Protein AF-A0A411ZKV4-F1 (afdb_monomer_lite)

Secondary structure (DSSP, 8-state):
--TTTT--GGG--HHHHHHHHHHHHHHHHHHHHHHHHHTTSSS---THHHHHHHHHHHHHHHHHHHHHHHHHHHHHGGGS------------------------

Foldseek 3Di:
DCPPPDDDPLADDLVVLVVVLVVLVVVLVVQVVVLVVLVVDPDRDPCPVVNVVSVVVNVVSVVVVVVSVVCVVVNVVVVPPPPPPPPPDDDDDDDDDDDDDDDD

pLDDT: mean 79.72, std 21.62, range [41.88, 98.19]

Radius of gyration: 29.07 Å; chains: 1; bounding box: 66×70×57 Å

Sequence (104 aa):
MKLLENINLDTVNISKIETIIKQQNECLLEMYKLLLFDETTDEPDNNKWAKAFLETQIKALEHIQKITEKHKQHFSKKEVKKEDKYINDDDNNDDDDMEQESLF

Structure (mmCIF, N/CA/C/O backbone):
data_AF-A0A411ZKV4-F1
#
_entry.id   AF-A0A411ZKV4-F1
#
loop_
_atom_site.group_PDB
_atom_site.id
_atom_site.type_symbol
_atom_site.label_atom_id
_atom_site.label_alt_id
_atom_site.label_comp_id
_atom_site.label_asym_id
_atom_site.label_entity_id
_atom_site.label_seq_id
_atom_site.pdbx_PDB_ins_code
_atom_site.Cartn_x
_atom_site.Cartn_y
_atom_site.Cartn_z
_atom_site.occupancy
_atom_site.B_iso_or_equiv
_atom_site.auth_seq_id
_atom_site.auth_comp_id
_atom_site.auth_asym_id
_atom_site.auth_atom_id
_atom_site.pdbx_PDB_model_num
ATOM 1 N N . MET A 1 1 ? -16.278 16.532 -6.421 1.00 45.16 1 MET A N 1
ATOM 2 C CA . MET A 1 1 ? -16.061 15.187 -5.841 1.00 45.16 1 MET A CA 1
ATOM 3 C C . MET A 1 1 ? -17.145 14.943 -4.805 1.00 45.16 1 MET A C 1
ATOM 5 O O . MET A 1 1 ? -17.182 15.678 -3.835 1.00 45.16 1 MET A O 1
ATOM 9 N N . LYS A 1 2 ? -18.024 13.956 -5.021 1.00 55.66 2 LYS A N 1
ATOM 10 C CA . LYS A 1 2 ? -19.136 13.591 -4.114 1.00 55.66 2 LYS A CA 1
ATOM 11 C C . LYS A 1 2 ? -18.743 12.574 -3.024 1.00 55.66 2 LYS A C 1
ATOM 13 O O . LYS A 1 2 ? -19.601 12.007 -2.368 1.00 55.66 2 LYS A O 1
ATOM 18 N N . LEU A 1 3 ? -17.448 12.294 -2.858 1.00 56.91 3 LEU A N 1
ATOM 19 C CA . LEU A 1 3 ? -16.952 11.170 -2.048 1.00 56.91 3 LEU A CA 1
ATOM 20 C C . LEU A 1 3 ? -17.053 11.379 -0.526 1.00 56.91 3 LEU A C 1
ATOM 22 O O . LEU A 1 3 ? -16.852 10.423 0.213 1.00 56.91 3 LEU A O 1
ATOM 26 N N . LEU A 1 4 ? -17.349 12.597 -0.059 1.00 62.31 4 LEU A N 1
ATOM 27 C CA . LEU A 1 4 ? -17.328 12.955 1.367 1.00 62.31 4 LEU A CA 1
ATOM 28 C C . LEU A 1 4 ? -18.699 13.358 1.933 1.00 62.31 4 LEU A C 1
ATOM 30 O O . LEU A 1 4 ? -18.804 13.657 3.120 1.00 62.31 4 LEU A O 1
ATOM 34 N N . GLU A 1 5 ? -19.750 13.380 1.113 1.00 61.84 5 GLU A N 1
ATOM 35 C CA . GLU A 1 5 ? -21.095 13.696 1.596 1.00 61.84 5 GLU A CA 1
ATOM 36 C C . GLU A 1 5 ? -21.690 12.436 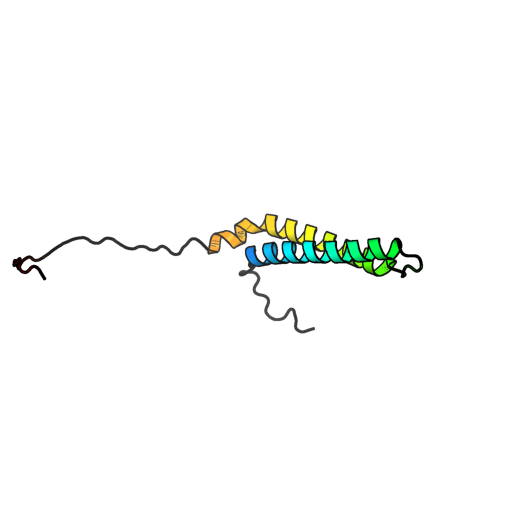2.250 1.00 61.84 5 GLU A C 1
ATOM 38 O O . GLU A 1 5 ? -21.859 11.412 1.592 1.00 61.84 5 GLU A O 1
ATOM 43 N N . ASN A 1 6 ? -22.001 12.527 3.551 1.00 69.56 6 ASN A N 1
ATOM 44 C CA . ASN A 1 6 ? -22.597 11.485 4.410 1.00 69.56 6 ASN A CA 1
ATOM 45 C C . ASN A 1 6 ? -21.640 10.427 5.003 1.00 69.56 6 ASN A C 1
ATOM 47 O O . ASN A 1 6 ? -21.978 9.244 5.075 1.00 69.56 6 ASN A O 1
ATOM 51 N N . ILE A 1 7 ? -20.464 10.834 5.490 1.00 78.56 7 ILE A N 1
ATOM 52 C CA . ILE A 1 7 ? -19.594 9.938 6.273 1.00 78.56 7 ILE A CA 1
ATOM 53 C C . ILE A 1 7 ? -20.124 9.812 7.708 1.00 78.56 7 ILE A C 1
ATOM 55 O O . ILE A 1 7 ? -20.121 10.779 8.467 1.00 78.56 7 ILE A O 1
ATOM 59 N N . ASN A 1 8 ? -20.522 8.600 8.098 1.00 80.44 8 ASN A N 1
ATOM 60 C CA . ASN A 1 8 ? -20.798 8.262 9.492 1.00 80.44 8 ASN A CA 1
ATOM 61 C C . ASN A 1 8 ? -19.496 7.849 10.201 1.00 80.44 8 ASN A C 1
ATOM 63 O O . ASN A 1 8 ? -18.913 6.808 9.893 1.00 80.44 8 ASN A O 1
ATOM 67 N N . LEU A 1 9 ? -19.046 8.671 11.151 1.00 83.31 9 LEU A N 1
ATOM 68 C CA . LEU A 1 9 ? -17.808 8.446 11.905 1.00 83.31 9 LEU A CA 1
ATOM 69 C C . LEU A 1 9 ? -17.961 7.400 13.021 1.00 83.31 9 LEU A C 1
ATOM 71 O O . LEU A 1 9 ? -16.961 6.867 13.497 1.00 83.31 9 LEU A O 1
ATOM 75 N N . ASP A 1 10 ? -19.190 7.051 13.404 1.00 81.56 10 ASP A N 1
ATOM 76 C CA . ASP A 1 10 ? -19.459 6.112 14.496 1.00 81.56 10 ASP A CA 1
ATOM 77 C C . ASP A 1 10 ? -19.318 4.638 14.079 1.00 81.56 10 ASP A C 1
ATOM 79 O O . ASP A 1 10 ? -19.379 3.747 14.935 1.00 81.56 10 ASP A O 1
ATOM 83 N N . THR A 1 11 ? -19.156 4.362 12.780 1.00 82.62 11 THR A N 1
ATOM 84 C CA . THR A 1 11 ? -19.231 3.013 12.189 1.00 82.62 11 THR A CA 1
ATOM 85 C C . THR A 1 11 ? -17.964 2.602 11.432 1.00 82.62 11 THR A C 1
ATOM 87 O O . THR A 1 11 ? -18.038 1.915 10.413 1.00 82.62 11 THR A O 1
ATOM 90 N N . VAL A 1 12 ? -16.782 3.009 11.903 1.00 89.38 12 VAL A N 1
ATOM 91 C CA . VAL A 1 12 ? -15.511 2.582 11.293 1.00 89.38 12 VAL A CA 1
ATOM 92 C C . VAL A 1 12 ? -15.312 1.073 11.476 1.00 89.38 12 VAL A C 1
ATOM 94 O O . VAL A 1 12 ? -15.235 0.573 12.596 1.00 89.38 12 VAL A O 1
ATOM 97 N N . ASN A 1 13 ? -15.196 0.339 10.365 1.00 90.56 13 ASN A N 1
ATOM 98 C CA . ASN A 1 13 ? -14.938 -1.101 10.377 1.00 90.56 13 ASN A CA 1
ATOM 99 C C . ASN A 1 13 ? -13.426 -1.380 10.391 1.00 90.56 13 ASN A C 1
ATOM 101 O O . ASN A 1 13 ? -12.769 -1.366 9.349 1.00 90.56 13 ASN A O 1
ATOM 105 N N . ILE A 1 14 ? -12.893 -1.655 11.582 1.00 93.44 14 ILE A N 1
ATOM 106 C CA . ILE A 1 14 ? -11.463 -1.912 11.807 1.00 93.44 14 ILE A CA 1
ATOM 107 C C . ILE A 1 14 ? -10.977 -3.170 11.077 1.00 93.44 14 ILE A C 1
ATOM 109 O O . ILE A 1 14 ? -9.948 -3.118 10.409 1.00 93.44 14 ILE A O 1
ATOM 113 N N . SER A 1 15 ? -11.729 -4.273 11.135 1.00 91.88 15 SER A N 1
ATOM 114 C CA . SER A 1 15 ? -11.340 -5.539 10.492 1.00 91.88 15 SER A CA 1
ATOM 115 C C . SER A 1 15 ? -11.204 -5.397 8.972 1.00 91.88 15 SER A C 1
ATOM 117 O O . SER A 1 15 ? -10.259 -5.908 8.361 1.00 91.88 15 SER A O 1
ATOM 119 N N . LYS A 1 16 ? -12.109 -4.629 8.352 1.00 94.12 16 LYS A N 1
ATOM 120 C CA . LYS A 1 16 ? -12.037 -4.312 6.925 1.00 94.12 16 LYS A CA 1
ATOM 121 C C . LYS A 1 16 ? -10.784 -3.500 6.595 1.00 94.12 16 LYS A C 1
ATOM 123 O O . LYS A 1 16 ? -10.140 -3.788 5.591 1.00 94.12 16 LYS A O 1
ATOM 128 N N . ILE A 1 17 ? -10.432 -2.514 7.423 1.00 94.94 17 ILE A N 1
ATOM 129 C CA . ILE A 1 17 ? -9.215 -1.712 7.229 1.00 94.94 17 ILE A CA 1
ATOM 130 C C . ILE A 1 17 ? -7.968 -2.597 7.326 1.00 94.94 17 ILE A C 1
ATOM 132 O O . ILE A 1 17 ? -7.140 -2.559 6.421 1.00 94.94 17 ILE A O 1
ATOM 136 N N . GLU A 1 18 ? -7.858 -3.437 8.358 1.00 94.75 18 GLU A N 1
ATOM 137 C CA . GLU A 1 18 ? -6.722 -4.358 8.534 1.00 94.75 18 GLU A CA 1
ATOM 138 C C . GLU A 1 18 ? -6.564 -5.304 7.330 1.00 94.75 18 GLU A C 1
ATOM 140 O O . GLU A 1 18 ? -5.460 -5.479 6.809 1.00 94.75 18 GLU A O 1
ATOM 145 N N . THR A 1 19 ? -7.676 -5.855 6.835 1.00 96.56 19 THR A N 1
ATOM 146 C CA . THR A 1 19 ? -7.683 -6.738 5.658 1.00 96.56 19 THR A CA 1
ATOM 147 C C . THR A 1 19 ? -7.205 -6.010 4.400 1.00 96.56 19 THR A C 1
ATOM 149 O O . THR A 1 19 ? -6.361 -6.530 3.670 1.00 96.56 19 THR A O 1
ATOM 152 N N . ILE A 1 20 ? -7.709 -4.796 4.155 1.00 96.19 20 ILE A N 1
ATOM 153 C CA . ILE A 1 20 ? -7.343 -4.003 2.975 1.00 96.19 20 ILE A CA 1
ATOM 154 C C . ILE A 1 20 ? -5.878 -3.572 3.037 1.00 96.19 20 ILE A C 1
ATOM 156 O O . ILE A 1 20 ? -5.186 -3.686 2.030 1.00 96.19 20 ILE A O 1
ATOM 160 N N . ILE A 1 21 ? -5.382 -3.129 4.198 1.00 96.38 21 ILE A N 1
ATOM 161 C CA . ILE A 1 21 ? -3.971 -2.747 4.363 1.00 96.38 21 ILE A CA 1
ATOM 162 C C . ILE A 1 21 ? -3.059 -3.922 4.016 1.00 96.38 21 ILE A C 1
ATOM 164 O O . ILE A 1 21 ? -2.096 -3.743 3.273 1.00 96.38 21 ILE A O 1
ATOM 168 N N . LYS A 1 22 ? -3.377 -5.132 4.494 1.00 95.88 22 LYS A N 1
ATOM 169 C CA . LYS A 1 22 ? -2.600 -6.333 4.165 1.00 95.88 22 LYS A CA 1
ATOM 170 C 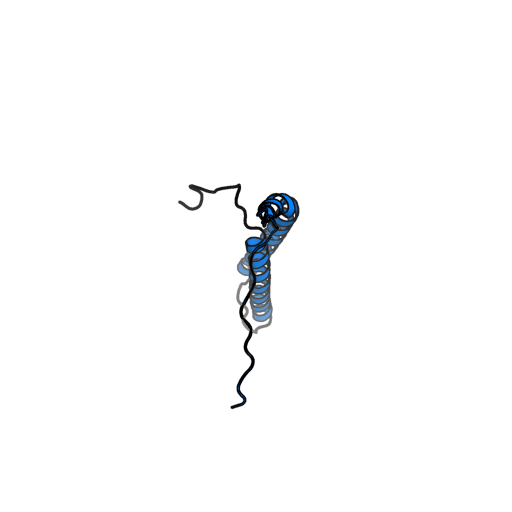C . LYS A 1 22 ? -2.567 -6.588 2.654 1.00 95.88 22 LYS A C 1
ATOM 172 O O . LYS A 1 22 ? -1.487 -6.696 2.081 1.00 95.88 22 LYS A O 1
ATOM 177 N N . GLN A 1 23 ? -3.736 -6.626 2.013 1.00 97.44 23 GLN A N 1
ATOM 178 C CA . GLN A 1 23 ? -3.850 -6.865 0.569 1.00 97.44 23 GLN A CA 1
ATOM 179 C C . GLN A 1 23 ? -3.130 -5.791 -0.258 1.00 97.44 23 GLN A C 1
ATOM 181 O O . GLN A 1 23 ? -2.458 -6.102 -1.241 1.00 97.44 23 GLN A O 1
ATOM 186 N N . GLN A 1 24 ? -3.246 -4.522 0.138 1.00 97.06 24 GLN A N 1
ATOM 187 C CA . GLN A 1 24 ? -2.575 -3.422 -0.547 1.00 97.06 24 GLN A CA 1
ATOM 188 C C . GLN A 1 24 ? -1.059 -3.491 -0.379 1.00 97.06 24 GLN A C 1
ATOM 190 O O . GLN A 1 24 ? -0.354 -3.328 -1.367 1.00 97.06 24 GLN A O 1
ATOM 195 N N . ASN A 1 25 ? -0.548 -3.791 0.816 1.00 95.31 25 ASN A N 1
ATOM 196 C CA . ASN A 1 25 ? 0.892 -3.947 1.031 1.00 95.31 25 ASN A CA 1
ATOM 197 C C . ASN A 1 25 ? 1.481 -5.093 0.194 1.00 95.31 25 ASN A C 1
ATOM 199 O O . ASN A 1 25 ? 2.532 -4.914 -0.417 1.00 95.31 25 ASN A O 1
ATOM 203 N N . GLU A 1 26 ? 0.798 -6.239 0.118 1.00 96.31 26 GLU A N 1
ATOM 204 C CA . GLU A 1 26 ? 1.211 -7.362 -0.739 1.00 96.31 26 GLU A CA 1
ATOM 205 C C . GLU A 1 26 ? 1.259 -6.942 -2.218 1.00 96.31 26 GLU A C 1
ATOM 207 O O . GLU A 1 26 ? 2.253 -7.175 -2.904 1.00 96.31 26 GLU A O 1
ATOM 212 N N . CYS A 1 27 ? 0.227 -6.242 -2.695 1.00 97.69 27 CYS A N 1
ATOM 213 C CA . CYS A 1 27 ? 0.157 -5.753 -4.070 1.00 97.69 27 CYS A CA 1
ATOM 214 C C . CYS A 1 27 ? 1.251 -4.718 -4.394 1.00 97.69 27 CYS A C 1
ATOM 216 O O . CYS A 1 27 ? 1.934 -4.838 -5.411 1.00 97.69 27 CYS A O 1
ATOM 218 N N . LEU A 1 28 ? 1.454 -3.729 -3.518 1.00 97.88 28 LEU A N 1
ATOM 219 C CA . LEU A 1 28 ? 2.477 -2.691 -3.682 1.00 97.88 28 LEU A CA 1
ATOM 220 C C . LEU A 1 28 ? 3.888 -3.289 -3.704 1.00 97.88 28 LEU A C 1
ATOM 222 O O . LEU A 1 28 ? 4.736 -2.816 -4.460 1.00 97.88 28 LEU A O 1
ATOM 226 N N . LEU A 1 29 ? 4.138 -4.339 -2.914 1.00 95.81 29 LEU A N 1
ATOM 227 C CA . LEU A 1 29 ? 5.418 -5.041 -2.908 1.00 95.81 29 LEU A CA 1
ATOM 228 C C . LEU A 1 29 ? 5.688 -5.745 -4.243 1.00 95.81 29 LEU A C 1
ATOM 230 O O . LEU A 1 29 ? 6.787 -5.613 -4.778 1.00 95.81 29 LEU A O 1
ATOM 234 N N . GLU A 1 30 ? 4.706 -6.458 -4.800 1.00 98.19 30 GLU A N 1
ATOM 235 C CA . GLU A 1 30 ? 4.853 -7.100 -6.115 1.00 98.19 30 GLU A CA 1
ATOM 236 C C . GLU A 1 30 ? 5.057 -6.070 -7.236 1.00 98.19 30 GLU A C 1
ATOM 238 O O . GLU A 1 30 ? 5.924 -6.249 -8.092 1.00 98.19 30 GLU A O 1
ATOM 243 N N . MET A 1 31 ? 4.349 -4.936 -7.185 1.00 98.12 31 MET A N 1
ATOM 244 C CA . MET A 1 31 ? 4.586 -3.821 -8.108 1.00 98.12 31 MET A CA 1
ATOM 245 C C . MET A 1 31 ? 6.013 -3.276 -7.982 1.00 98.12 31 MET A C 1
ATOM 247 O O . MET A 1 31 ? 6.677 -3.059 -8.990 1.00 98.12 31 MET A O 1
ATOM 251 N N . TYR A 1 32 ? 6.520 -3.088 -6.760 1.00 96.88 32 TYR A N 1
ATOM 252 C CA . TYR A 1 32 ? 7.878 -2.582 -6.552 1.00 96.88 32 TYR A CA 1
ATOM 253 C C . TYR A 1 32 ? 8.940 -3.569 -7.052 1.00 96.88 32 TYR A C 1
ATOM 255 O O . TYR A 1 32 ? 9.915 -3.154 -7.677 1.00 96.88 32 TYR A O 1
ATOM 263 N N . LYS A 1 33 ? 8.738 -4.878 -6.839 1.00 97.31 33 LYS A N 1
ATOM 264 C CA . LYS A 1 33 ? 9.609 -5.932 -7.384 1.00 97.31 33 LYS A CA 1
ATOM 265 C C . LYS A 1 33 ? 9.667 -5.895 -8.907 1.00 97.31 33 LYS A C 1
ATOM 267 O O . LYS A 1 33 ? 10.754 -6.032 -9.453 1.00 97.31 33 LYS A O 1
ATOM 272 N N . LEU A 1 34 ? 8.536 -5.676 -9.581 1.00 98.06 34 LEU A N 1
ATOM 273 C CA . LEU A 1 34 ? 8.505 -5.541 -11.038 1.00 98.06 34 LEU A CA 1
ATOM 274 C C . LEU A 1 34 ? 9.359 -4.356 -11.512 1.00 98.06 34 LEU A C 1
ATOM 276 O O . LEU A 1 34 ? 10.152 -4.515 -12.431 1.00 98.06 34 LEU A O 1
ATOM 280 N N . LEU A 1 35 ? 9.259 -3.200 -10.845 1.00 97.69 35 LEU A N 1
ATOM 281 C CA . LEU A 1 35 ? 10.079 -2.026 -11.182 1.00 97.69 35 LEU A CA 1
ATOM 282 C C . LEU A 1 35 ? 11.572 -2.248 -10.907 1.00 97.69 35 LEU A C 1
ATOM 284 O O . LEU A 1 35 ? 12.412 -1.715 -11.622 1.00 97.69 35 LEU A O 1
ATOM 288 N N . LEU A 1 36 ? 11.914 -3.002 -9.858 1.00 96.25 36 LEU A N 1
ATOM 289 C CA . LEU A 1 36 ? 13.300 -3.395 -9.592 1.00 96.25 36 LEU A CA 1
ATOM 290 C C . LEU A 1 36 ? 13.820 -4.379 -10.639 1.00 96.25 36 LEU A C 1
ATOM 292 O O . LEU A 1 36 ? 14.981 -4.299 -11.015 1.00 96.25 36 LEU A O 1
ATOM 296 N N . PHE A 1 37 ? 12.980 -5.308 -11.092 1.00 97.56 37 PHE A N 1
ATOM 297 C CA . PHE A 1 37 ? 13.337 -6.246 -12.148 1.00 97.56 37 PHE A CA 1
ATOM 298 C C . PHE A 1 37 ? 13.593 -5.522 -13.473 1.00 97.56 37 PHE A C 1
ATOM 300 O O . PHE A 1 37 ? 14.600 -5.798 -14.117 1.00 97.56 37 PHE A O 1
ATOM 307 N N . ASP A 1 38 ? 12.738 -4.570 -13.844 1.00 98.12 38 ASP A N 1
ATOM 308 C CA . ASP A 1 38 ? 12.896 -3.772 -15.063 1.00 98.12 38 ASP A CA 1
ATOM 309 C C . ASP A 1 38 ? 14.263 -3.064 -15.122 1.00 98.12 38 ASP A C 1
ATOM 311 O O . ASP A 1 38 ? 14.945 -3.113 -16.142 1.00 98.12 38 ASP A O 1
ATOM 315 N N . GLU A 1 39 ? 14.748 -2.547 -13.986 1.00 95.38 39 GLU A N 1
ATOM 316 C CA . GLU A 1 39 ? 16.083 -1.934 -13.859 1.00 95.38 39 GLU A CA 1
ATOM 317 C C . GLU A 1 39 ? 17.259 -2.893 -14.093 1.00 95.38 39 GLU A C 1
ATOM 319 O O . GLU A 1 39 ? 18.390 -2.440 -14.267 1.00 95.38 39 GLU A O 1
ATOM 324 N N . THR A 1 40 ? 17.019 -4.205 -14.075 1.00 96.44 40 THR A N 1
ATOM 325 C CA . THR A 1 40 ? 18.044 -5.221 -14.365 1.00 96.44 40 THR A CA 1
ATOM 326 C C . THR A 1 40 ? 18.094 -5.632 -15.835 1.00 96.44 40 THR A C 1
ATOM 328 O O . THR A 1 40 ? 18.959 -6.423 -16.205 1.00 96.44 40 THR A O 1
ATOM 331 N N . THR A 1 41 ? 17.173 -5.133 -16.661 1.00 97.00 41 THR A N 1
ATOM 332 C CA . THR A 1 41 ? 17.101 -5.457 -18.090 1.00 97.00 41 THR A CA 1
ATOM 333 C C . THR A 1 41 ? 18.071 -4.608 -18.916 1.00 97.00 41 THR A C 1
ATOM 335 O O . THR A 1 41 ? 18.612 -3.611 -18.437 1.00 97.00 41 THR A O 1
ATOM 338 N N . ASP A 1 42 ? 18.296 -5.004 -20.171 1.00 96.25 42 ASP A N 1
ATOM 339 C CA . ASP A 1 42 ? 19.183 -4.279 -21.091 1.00 96.25 42 ASP A CA 1
ATOM 340 C C . ASP A 1 42 ? 18.610 -2.912 -21.526 1.00 96.25 42 ASP A C 1
ATOM 342 O O . ASP A 1 42 ? 19.360 -2.032 -21.951 1.00 96.25 42 ASP A O 1
ATOM 346 N N . GLU A 1 43 ? 17.293 -2.716 -21.396 1.00 96.12 43 GLU A N 1
ATOM 347 C CA . GLU A 1 43 ? 16.568 -1.509 -21.813 1.00 96.12 43 GLU A CA 1
ATOM 348 C C . GLU A 1 43 ? 15.541 -1.087 -20.741 1.00 96.12 43 GLU A C 1
ATOM 350 O O . GLU A 1 43 ? 14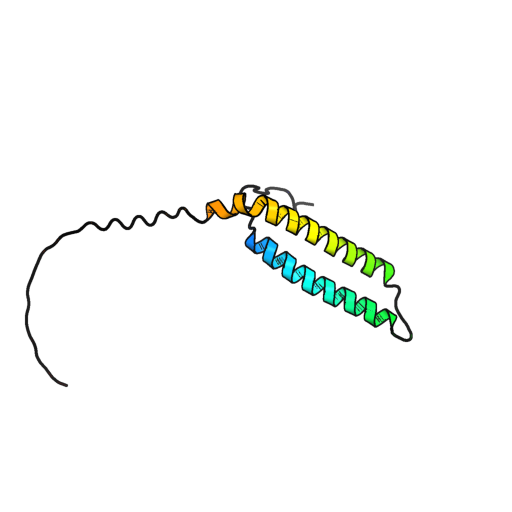.336 -1.209 -20.960 1.00 96.12 43 GLU A O 1
ATOM 355 N N . PRO A 1 44 ? 15.991 -0.605 -19.567 1.00 95.69 44 PRO A N 1
ATOM 356 C CA . PRO A 1 44 ? 15.093 -0.260 -18.471 1.00 95.69 44 PRO A CA 1
ATOM 357 C C . PRO A 1 44 ? 14.283 1.009 -18.765 1.00 95.69 44 PRO A C 1
ATOM 359 O O . PRO A 1 44 ? 14.804 1.995 -19.304 1.00 95.69 44 PRO A O 1
ATOM 362 N N . ASP A 1 45 ? 13.034 1.031 -18.310 1.00 96.94 45 ASP A N 1
ATOM 363 C CA . ASP A 1 45 ? 12.183 2.214 -18.342 1.00 96.94 45 ASP A CA 1
ATOM 364 C C . ASP A 1 45 ? 12.529 3.203 -17.211 1.00 96.94 45 ASP A C 1
ATOM 366 O O . ASP A 1 45 ? 13.153 2.894 -16.188 1.00 96.94 45 ASP A O 1
ATOM 370 N N . ASN A 1 46 ? 12.086 4.458 -17.355 1.00 95.69 46 ASN A N 1
ATOM 371 C CA . ASN A 1 46 ? 12.239 5.457 -16.295 1.00 95.69 46 ASN A CA 1
ATOM 372 C C . ASN A 1 46 ? 11.206 5.256 -15.170 1.00 95.69 46 ASN A C 1
ATOM 374 O O . ASN A 1 46 ? 10.174 5.930 -15.105 1.00 95.69 46 ASN A O 1
ATOM 378 N N . ASN A 1 47 ? 11.545 4.394 -14.216 1.00 95.69 47 ASN A N 1
ATOM 379 C CA . ASN A 1 47 ? 10.660 4.000 -13.116 1.00 95.69 47 ASN A CA 1
ATOM 380 C C . ASN A 1 47 ? 10.628 4.964 -11.918 1.00 95.69 47 ASN A C 1
ATOM 382 O O . ASN A 1 47 ? 9.948 4.694 -10.922 1.00 95.69 47 ASN A O 1
ATOM 386 N N . LYS A 1 48 ? 11.319 6.113 -11.987 1.00 96.00 48 LYS A N 1
ATOM 387 C CA . LYS A 1 48 ? 11.481 7.046 -10.854 1.00 96.00 48 LYS A CA 1
ATOM 388 C C . LYS A 1 48 ? 10.150 7.449 -10.213 1.00 96.00 48 LYS A C 1
ATOM 390 O O . LYS A 1 48 ? 10.020 7.446 -8.989 1.00 96.00 48 LYS A O 1
ATOM 395 N N . TRP A 1 49 ? 9.167 7.817 -11.032 1.00 96.56 49 TRP A N 1
ATOM 396 C CA . TRP A 1 49 ? 7.872 8.296 -10.543 1.00 96.56 49 TRP A CA 1
ATOM 397 C C . TRP A 1 49 ? 7.021 7.174 -9.958 1.00 96.56 49 TRP A C 1
ATOM 399 O O . TRP A 1 49 ? 6.400 7.366 -8.914 1.00 96.56 49 TRP A O 1
ATOM 409 N N . ALA A 1 50 ? 7.035 6.001 -10.592 1.00 97.06 50 ALA A N 1
ATOM 410 C CA . ALA A 1 50 ? 6.311 4.837 -10.108 1.00 97.06 50 ALA A CA 1
ATOM 411 C C . ALA A 1 50 ? 6.863 4.377 -8.749 1.00 97.06 50 ALA A C 1
ATOM 413 O O . ALA A 1 50 ? 6.093 4.210 -7.806 1.00 97.06 50 ALA A O 1
ATOM 414 N N . LYS A 1 51 ? 8.191 4.301 -8.591 1.00 96.56 51 LYS A N 1
ATOM 415 C CA . LYS A 1 51 ? 8.823 3.977 -7.301 1.00 96.56 51 LYS A CA 1
ATOM 416 C C . LYS A 1 51 ? 8.466 4.975 -6.203 1.00 96.56 51 LYS A C 1
ATOM 418 O O . LYS A 1 51 ? 8.012 4.567 -5.137 1.00 96.56 51 LYS A O 1
ATOM 423 N N . ALA A 1 52 ? 8.595 6.274 -6.477 1.00 96.88 52 ALA A N 1
ATOM 424 C CA . ALA A 1 52 ? 8.259 7.314 -5.505 1.00 96.88 52 ALA A CA 1
ATOM 425 C C . ALA A 1 52 ? 6.775 7.270 -5.091 1.00 96.88 52 ALA A C 1
ATOM 427 O O . ALA A 1 52 ? 6.439 7.480 -3.921 1.00 96.88 52 ALA A O 1
ATOM 428 N N . PHE A 1 53 ? 5.880 6.970 -6.039 1.00 97.62 53 PHE A N 1
ATOM 429 C CA . PHE A 1 53 ? 4.464 6.765 -5.754 1.00 97.62 53 PHE A CA 1
ATOM 430 C C . PHE A 1 53 ? 4.246 5.563 -4.829 1.00 97.62 53 PHE A C 1
ATOM 432 O O . PHE A 1 53 ? 3.610 5.724 -3.787 1.00 97.62 53 PHE A O 1
ATOM 439 N N . LEU A 1 54 ? 4.808 4.395 -5.156 1.00 97.56 54 LEU A N 1
ATOM 440 C CA . LEU A 1 54 ? 4.668 3.181 -4.344 1.00 97.56 54 LEU A CA 1
ATOM 441 C C . LEU A 1 54 ? 5.216 3.380 -2.922 1.00 97.56 54 LEU A C 1
ATOM 443 O O . LEU A 1 54 ? 4.537 3.047 -1.955 1.00 97.56 54 LEU A O 1
ATOM 447 N N . GLU A 1 55 ? 6.382 4.011 -2.772 1.00 95.38 55 GLU A N 1
ATOM 448 C CA . GLU A 1 55 ? 6.956 4.341 -1.459 1.00 95.38 55 GLU A CA 1
ATOM 449 C C . GLU A 1 55 ? 6.054 5.272 -0.640 1.00 95.38 55 GLU A C 1
ATOM 451 O O . GLU A 1 55 ? 5.932 5.131 0.579 1.00 95.38 55 GLU A O 1
ATOM 456 N N . THR A 1 56 ? 5.394 6.224 -1.302 1.00 97.62 56 THR A N 1
ATOM 457 C CA . THR A 1 56 ? 4.434 7.122 -0.651 1.00 97.62 56 THR A CA 1
ATOM 458 C C . THR A 1 56 ? 3.183 6.367 -0.199 1.00 97.62 56 THR A C 1
ATOM 460 O O . THR A 1 56 ? 2.715 6.592 0.917 1.00 97.62 56 THR A O 1
ATOM 463 N N . GLN A 1 57 ? 2.662 5.452 -1.024 1.00 97.69 57 GLN A N 1
ATOM 464 C CA . GLN A 1 57 ? 1.516 4.613 -0.656 1.00 97.69 57 GLN A CA 1
ATOM 465 C C . GLN A 1 57 ? 1.836 3.728 0.554 1.00 97.69 57 GLN A C 1
ATOM 467 O O . GLN A 1 57 ? 1.052 3.696 1.499 1.00 97.69 57 GLN A O 1
ATOM 472 N N . ILE A 1 58 ? 3.009 3.087 0.579 1.00 95.19 58 ILE A N 1
ATOM 473 C CA . ILE A 1 58 ? 3.452 2.255 1.710 1.00 95.19 58 ILE A CA 1
ATOM 474 C C . ILE A 1 58 ? 3.474 3.077 3.007 1.00 95.19 58 ILE A C 1
ATOM 476 O O . ILE A 1 58 ? 2.853 2.691 3.996 1.00 95.19 58 ILE A O 1
ATOM 480 N N . LYS A 1 59 ? 4.093 4.266 2.993 1.00 96.12 59 LYS A N 1
ATOM 481 C CA . LYS A 1 59 ? 4.133 5.163 4.166 1.00 96.12 59 LYS A CA 1
ATOM 482 C C . LYS A 1 59 ? 2.740 5.601 4.623 1.00 96.12 59 LYS A C 1
ATOM 484 O O . LYS A 1 59 ? 2.489 5.717 5.824 1.00 96.12 59 LYS A O 1
ATOM 489 N N . ALA A 1 60 ? 1.832 5.859 3.683 1.00 97.44 60 ALA A N 1
ATOM 490 C CA . ALA A 1 60 ? 0.454 6.207 4.008 1.00 97.44 60 ALA A CA 1
ATOM 491 C C . ALA A 1 60 ? -0.268 5.035 4.691 1.00 97.44 60 ALA A C 1
ATOM 493 O O . ALA A 1 60 ? -0.930 5.241 5.708 1.00 97.44 60 ALA A O 1
ATOM 494 N N . LEU A 1 61 ? -0.091 3.807 4.195 1.00 97.50 61 LEU A N 1
ATOM 495 C CA . LEU A 1 61 ? -0.686 2.608 4.787 1.00 97.50 61 LEU A CA 1
ATOM 496 C C . LEU A 1 61 ? -0.123 2.301 6.174 1.00 97.50 61 LEU A C 1
ATOM 498 O O . LEU A 1 61 ? -0.901 2.017 7.082 1.00 97.50 61 LEU A O 1
ATOM 502 N N . GLU A 1 62 ? 1.186 2.456 6.387 1.00 96.06 62 GLU A N 1
ATOM 503 C CA . GLU A 1 62 ? 1.795 2.359 7.721 1.00 96.06 62 GLU A CA 1
ATOM 504 C C . GLU A 1 62 ? 1.182 3.368 8.703 1.00 96.06 62 GLU A C 1
ATOM 506 O O . GLU A 1 62 ? 0.939 3.061 9.873 1.00 96.06 62 GLU A O 1
ATOM 511 N N . HIS A 1 63 ? 0.919 4.593 8.241 1.00 97.38 63 HIS A N 1
ATOM 512 C CA . HIS A 1 63 ? 0.285 5.612 9.067 1.00 97.38 63 HIS A CA 1
ATOM 513 C C . HIS A 1 63 ? -1.171 5.259 9.398 1.00 97.38 63 HIS A C 1
ATOM 515 O O . HIS A 1 63 ? -1.583 5.364 10.555 1.00 97.38 63 HIS A O 1
ATOM 521 N N . ILE A 1 64 ? -1.938 4.785 8.412 1.00 96.81 64 ILE A N 1
ATOM 522 C CA . ILE A 1 64 ? -3.321 4.335 8.615 1.00 96.81 64 ILE A CA 1
ATOM 523 C C . ILE A 1 64 ? -3.355 3.136 9.568 1.00 96.81 64 ILE A C 1
ATOM 525 O O . ILE A 1 64 ? -4.212 3.096 10.449 1.00 96.81 64 ILE A O 1
ATOM 529 N N . GLN A 1 65 ? -2.409 2.200 9.465 1.00 96.00 65 GLN A N 1
ATOM 530 C CA . GLN A 1 65 ? -2.298 1.071 10.386 1.00 96.00 65 GLN A CA 1
ATOM 531 C C . GLN A 1 65 ? -2.091 1.550 11.829 1.00 96.00 65 GLN A C 1
ATOM 533 O O . GLN A 1 65 ? -2.832 1.138 12.720 1.00 96.00 65 GLN A O 1
ATOM 538 N N . LYS A 1 66 ? -1.177 2.502 12.059 1.00 96.75 66 LYS A N 1
ATOM 539 C CA . LYS A 1 66 ? -0.958 3.101 13.390 1.00 96.75 66 LYS A CA 1
ATOM 540 C C . LYS A 1 66 ? -2.220 3.763 13.952 1.00 96.75 66 LYS A C 1
ATOM 542 O O . LYS A 1 66 ? -2.522 3.621 15.136 1.00 96.75 66 LYS A O 1
ATOM 547 N N . ILE A 1 67 ? -2.976 4.482 13.119 1.00 95.94 67 ILE A N 1
ATOM 548 C CA . ILE A 1 67 ? -4.260 5.085 13.519 1.00 95.94 67 ILE A CA 1
ATOM 549 C C . ILE A 1 67 ? -5.288 3.993 13.844 1.00 95.94 67 ILE A C 1
ATOM 551 O O . ILE A 1 67 ? -6.001 4.090 14.844 1.00 95.94 67 ILE A O 1
ATOM 555 N N . THR A 1 68 ? -5.344 2.944 13.026 1.00 94.50 68 THR A N 1
ATOM 556 C CA . THR A 1 68 ? -6.253 1.805 13.197 1.00 94.50 68 THR A CA 1
ATOM 557 C C . THR A 1 68 ? -6.003 1.119 14.534 1.00 94.50 68 THR A C 1
ATOM 559 O O . THR A 1 68 ? -6.935 0.949 15.316 1.00 94.50 68 THR A O 1
A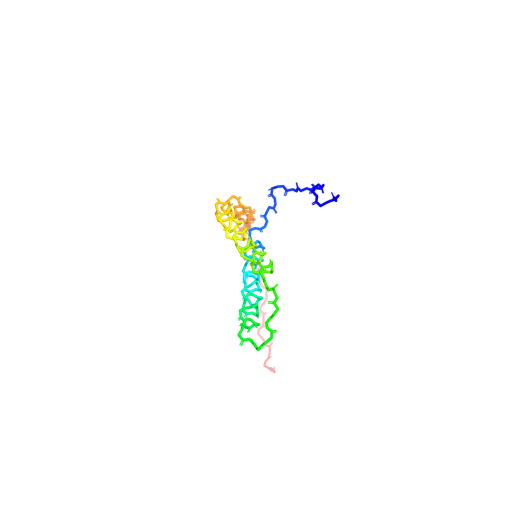TOM 562 N N . GLU A 1 69 ? -4.745 0.823 14.859 1.00 94.06 69 GLU A N 1
ATOM 563 C CA . GLU A 1 69 ? -4.341 0.238 16.141 1.00 94.06 69 GLU A CA 1
ATOM 564 C C . GLU A 1 69 ? -4.688 1.153 17.323 1.00 94.06 69 GLU A C 1
ATOM 566 O O . GLU A 1 69 ? -5.294 0.701 18.298 1.00 94.06 69 GLU A O 1
ATOM 571 N N . LYS A 1 70 ? -4.400 2.460 17.209 1.00 94.44 70 LYS A N 1
ATOM 572 C CA . LYS A 1 70 ? -4.726 3.466 18.235 1.00 94.44 70 LYS A CA 1
ATOM 573 C C . LYS A 1 70 ? -6.220 3.504 18.574 1.00 94.44 70 LYS A C 1
ATOM 575 O O . LYS A 1 70 ? -6.576 3.719 19.732 1.00 94.44 70 LYS A O 1
ATOM 580 N N . HIS A 1 71 ? -7.095 3.318 17.586 1.00 93.12 71 HIS A N 1
ATOM 581 C CA . HIS A 1 71 ? -8.546 3.446 17.754 1.00 93.12 71 HIS A CA 1
ATOM 582 C C . HIS A 1 71 ? -9.301 2.108 17.764 1.00 93.12 71 HIS A C 1
ATOM 584 O O . HIS A 1 71 ? -10.516 2.104 17.965 1.00 93.12 71 HIS A O 1
ATOM 590 N N . LYS A 1 72 ? -8.607 0.971 17.639 1.00 90.94 72 LYS A N 1
ATOM 591 C CA . LYS A 1 72 ? -9.199 -0.375 17.577 1.00 90.94 72 LYS A CA 1
ATOM 592 C C . LYS A 1 72 ? -10.198 -0.633 18.704 1.00 90.94 72 LYS A C 1
ATOM 594 O O . LYS A 1 72 ? -11.351 -0.961 18.449 1.00 90.94 72 LYS A O 1
ATOM 599 N N . GLN A 1 73 ? -9.804 -0.370 19.950 1.00 87.38 73 GLN A N 1
ATOM 600 C CA . GLN A 1 73 ? -10.662 -0.596 21.121 1.00 87.38 73 GLN A CA 1
ATOM 601 C C . GLN A 1 73 ? -11.945 0.247 21.132 1.00 87.38 73 GLN A C 1
ATOM 603 O O . GLN A 1 73 ? -12.939 -0.170 21.724 1.00 87.38 73 GLN A O 1
ATOM 608 N N . HIS A 1 74 ? -11.935 1.432 20.516 1.00 88.88 74 HIS A N 1
ATOM 609 C CA . HIS A 1 74 ? -13.114 2.295 20.452 1.00 88.88 74 HIS A CA 1
ATOM 610 C C . HIS A 1 74 ? -14.212 1.666 19.583 1.00 88.88 74 HIS A C 1
ATOM 612 O O . HIS A 1 74 ? -15.387 1.717 19.937 1.00 88.88 74 HIS A O 1
ATOM 618 N N . PHE A 1 75 ? -13.816 1.007 18.494 1.00 85.94 75 PHE A N 1
ATOM 619 C CA . PHE A 1 75 ? -14.740 0.400 17.539 1.00 85.94 75 PHE A CA 1
ATOM 620 C C . PHE A 1 75 ? -15.015 -1.089 17.817 1.00 85.94 75 PHE A C 1
ATOM 622 O O . PHE A 1 75 ? -16.099 -1.564 17.498 1.00 85.94 75 PHE A O 1
ATOM 629 N N . SER A 1 76 ? -14.118 -1.811 18.503 1.00 72.19 76 SER A N 1
ATOM 630 C CA . SER A 1 76 ? -14.338 -3.217 18.892 1.00 72.19 76 SER A CA 1
ATOM 631 C C . SER A 1 76 ? -15.383 -3.411 20.002 1.00 72.19 76 SER A C 1
ATOM 633 O O . SER A 1 76 ? -15.974 -4.479 20.110 1.00 72.19 76 SER A O 1
ATOM 635 N N . LYS A 1 77 ? -15.659 -2.396 20.836 1.00 61.38 77 LYS A N 1
ATOM 636 C CA . LYS A 1 77 ? -16.620 -2.518 21.956 1.00 61.38 77 LYS A CA 1
ATOM 637 C C . LYS A 1 77 ? -18.091 -2.600 21.526 1.00 61.38 77 LYS A C 1
ATOM 639 O O . LYS A 1 77 ? -18.932 -2.928 22.358 1.00 61.38 77 LYS A O 1
ATOM 644 N N . LYS A 1 78 ? -18.418 -2.309 20.262 1.00 54.94 78 LYS A N 1
ATOM 645 C CA . LYS A 1 78 ? -19.803 -2.358 19.761 1.00 54.94 78 LYS A CA 1
ATOM 646 C C . LYS A 1 78 ? -20.282 -3.770 19.397 1.00 54.94 78 LYS A C 1
ATOM 648 O O . LYS A 1 78 ? -21.481 -3.951 19.232 1.00 54.94 78 LYS A O 1
ATOM 653 N N . GLU A 1 79 ? -19.397 -4.767 19.326 1.00 48.41 79 GLU A N 1
ATOM 654 C CA . GLU A 1 79 ? -19.773 -6.137 18.930 1.00 48.41 79 GLU A CA 1
ATOM 655 C C . GLU A 1 79 ? -20.189 -7.046 20.102 1.00 48.41 79 GLU A C 1
ATOM 657 O O . GLU A 1 79 ? -20.723 -8.126 19.873 1.00 48.41 79 GLU A O 1
ATOM 662 N N . VAL A 1 80 ? -20.034 -6.614 21.362 1.00 47.84 80 VAL A N 1
ATOM 663 C CA . VAL A 1 80 ? -20.297 -7.462 22.543 1.00 47.84 80 VAL A CA 1
ATOM 664 C C . VAL A 1 80 ? -21.340 -6.833 23.464 1.00 47.84 80 VAL A C 1
ATOM 666 O O . VAL A 1 80 ? -21.041 -6.514 24.606 1.00 47.84 80 VAL A O 1
ATOM 669 N N . LYS A 1 81 ? -22.564 -6.626 22.963 1.00 47.69 81 LYS A N 1
ATOM 670 C CA . LYS A 1 81 ? -23.800 -6.595 23.775 1.00 47.69 81 LYS A CA 1
ATOM 671 C C . LYS A 1 81 ? 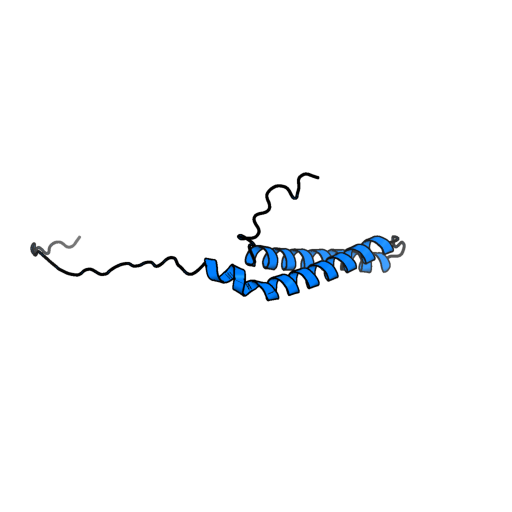-25.010 -7.011 22.928 1.00 47.69 81 LYS A C 1
ATOM 673 O O . LYS A 1 81 ? -25.977 -6.268 22.798 1.00 47.69 81 LYS A O 1
ATOM 678 N N . LYS A 1 82 ? -24.975 -8.213 22.349 1.00 45.47 82 LYS A N 1
ATOM 679 C CA . LYS A 1 82 ? -26.199 -9.021 22.331 1.00 45.47 82 LYS A CA 1
ATOM 680 C C . LYS A 1 82 ? -26.176 -9.801 23.635 1.00 45.47 82 LYS A C 1
ATOM 682 O O . LYS A 1 82 ? -25.475 -10.797 23.759 1.00 45.47 82 LYS A O 1
ATOM 687 N N . GLU A 1 83 ? -26.828 -9.241 24.649 1.00 43.25 83 GLU A N 1
ATOM 688 C CA . GLU A 1 83 ? -27.257 -10.019 25.804 1.00 43.25 83 GLU A CA 1
ATOM 689 C C . GLU A 1 83 ? -28.256 -11.051 25.274 1.00 43.25 83 GLU A C 1
ATOM 691 O O . GLU A 1 83 ? -29.452 -10.780 25.203 1.00 43.25 83 GLU A O 1
ATOM 696 N N . ASP A 1 84 ? -27.767 -12.222 24.867 1.00 41.88 84 ASP A N 1
ATOM 697 C CA . ASP A 1 84 ? -28.592 -13.424 24.801 1.00 41.88 84 ASP A CA 1
ATOM 698 C C . ASP A 1 84 ? -28.921 -13.812 26.250 1.00 41.88 84 ASP A C 1
ATOM 700 O O . ASP A 1 84 ? -28.342 -14.721 26.841 1.00 41.88 84 ASP A O 1
ATOM 704 N N . LYS A 1 85 ? -29.845 -13.062 26.861 1.00 42.97 85 LYS A N 1
ATOM 705 C CA . LYS A 1 85 ? -30.630 -13.545 27.993 1.00 42.97 85 LYS A CA 1
ATOM 706 C C . LYS A 1 85 ? -31.587 -14.604 27.448 1.00 42.97 85 LYS A C 1
ATOM 708 O O . LYS A 1 85 ? -32.764 -14.329 27.242 1.00 42.97 85 LYS A O 1
ATOM 713 N N . TYR A 1 86 ? -31.082 -15.813 27.226 1.00 44.50 86 TYR A N 1
ATOM 714 C CA . TYR A 1 86 ? -31.930 -16.987 27.382 1.00 44.50 86 TYR A CA 1
ATOM 715 C C . TYR A 1 86 ? -32.091 -17.188 28.884 1.00 44.50 86 TYR A C 1
ATOM 717 O O . TYR A 1 86 ? -31.217 -17.715 29.569 1.00 44.50 86 TYR A O 1
ATOM 725 N N . ILE A 1 87 ? -33.175 -16.617 29.401 1.00 43.59 87 ILE A N 1
ATOM 726 C CA . ILE A 1 87 ? -33.703 -16.942 30.717 1.00 43.59 87 ILE A CA 1
ATOM 727 C C . ILE A 1 87 ? -34.114 -18.416 30.630 1.00 43.59 87 ILE A C 1
ATOM 729 O O . ILE A 1 87 ? -35.026 -18.757 29.881 1.00 43.59 87 ILE A O 1
ATOM 733 N N . ASN A 1 88 ? -33.379 -19.278 31.333 1.00 48.38 88 ASN A N 1
ATOM 734 C CA . ASN A 1 88 ? -33.908 -20.561 31.774 1.00 48.38 88 ASN A CA 1
ATOM 735 C C . ASN A 1 88 ? -34.988 -20.232 32.803 1.00 48.38 88 ASN A C 1
ATOM 737 O O . ASN A 1 88 ? -34.640 -19.847 33.918 1.00 48.38 88 ASN A O 1
ATOM 741 N N . ASP A 1 89 ? -36.252 -20.353 32.412 1.00 42.69 89 ASP A N 1
ATOM 742 C CA . ASP A 1 89 ? -37.333 -20.549 33.369 1.00 42.69 89 ASP A CA 1
ATOM 743 C C . ASP A 1 89 ? -37.779 -22.009 33.262 1.00 42.69 89 ASP A C 1
ATOM 745 O O . ASP A 1 89 ? -38.116 -22.518 32.191 1.00 42.69 89 ASP A O 1
ATOM 749 N N . ASP A 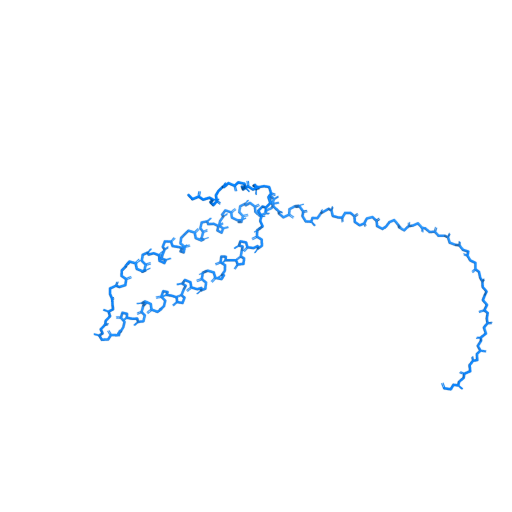1 90 ? -37.631 -22.648 34.413 1.00 45.03 90 ASP A N 1
ATOM 750 C CA . ASP A 1 90 ? -37.897 -24.026 34.787 1.00 45.03 90 ASP A CA 1
ATOM 751 C C . ASP A 1 90 ? -39.393 -24.388 34.743 1.00 45.03 90 ASP A C 1
ATOM 753 O O . ASP A 1 90 ? -40.269 -23.524 34.765 1.00 45.03 90 ASP A O 1
ATOM 757 N N . ASP A 1 91 ? -39.617 -25.700 34.843 1.00 44.53 91 ASP A N 1
ATOM 758 C CA . ASP A 1 91 ? -40.777 -26.378 35.440 1.00 44.53 91 ASP A CA 1
ATOM 759 C C . ASP A 1 91 ? -42.026 -26.731 34.594 1.00 44.53 91 ASP A C 1
ATOM 761 O O . ASP A 1 91 ? -43.014 -26.005 34.519 1.00 44.53 91 ASP A O 1
ATOM 765 N N . ASN A 1 92 ? -41.984 -27.997 34.147 1.00 47.22 92 ASN A N 1
ATOM 766 C CA . ASN A 1 92 ? -42.868 -29.114 34.546 1.00 47.22 92 ASN A CA 1
ATOM 767 C C . ASN A 1 92 ? -44.254 -29.338 33.906 1.00 47.22 92 ASN A C 1
ATOM 769 O O . ASN A 1 92 ? -45.022 -28.414 33.650 1.00 47.22 92 ASN A O 1
ATOM 773 N N . ASN A 1 93 ? -44.551 -30.651 33.839 1.00 43.19 93 ASN A N 1
ATOM 774 C CA . ASN A 1 93 ? -45.812 -31.380 33.608 1.00 43.19 93 ASN A CA 1
ATOM 775 C C . ASN A 1 93 ? -46.104 -31.737 32.132 1.00 43.19 93 ASN A C 1
ATOM 777 O O . ASN A 1 93 ? -46.058 -30.874 31.265 1.00 43.19 93 ASN A O 1
ATOM 781 N N . ASP A 1 94 ? -46.416 -32.972 31.732 1.00 43.53 94 ASP A N 1
ATOM 782 C CA . ASP A 1 94 ? -46.810 -34.190 32.453 1.00 43.53 94 ASP A CA 1
ATOM 783 C C . ASP A 1 94 ? -46.528 -35.438 31.587 1.00 43.53 94 ASP A C 1
ATOM 785 O O . ASP A 1 94 ? -46.313 -35.348 30.375 1.00 43.53 94 ASP A O 1
ATOM 789 N N . ASP A 1 95 ? -46.531 -36.569 32.286 1.00 47.22 95 ASP A N 1
ATOM 790 C CA . ASP A 1 95 ? -46.261 -37.956 31.917 1.00 47.22 95 ASP A CA 1
ATOM 791 C C . ASP A 1 95 ? -47.095 -38.589 30.774 1.00 47.22 95 ASP A C 1
ATOM 793 O O . ASP A 1 95 ? -48.121 -38.076 30.328 1.00 47.22 95 ASP A O 1
ATOM 797 N N . ASP A 1 96 ? -46.638 -39.803 30.434 1.00 49.12 96 ASP A N 1
ATOM 798 C CA . ASP A 1 96 ? -47.359 -40.959 29.877 1.00 49.12 96 ASP A CA 1
ATOM 799 C C . ASP A 1 96 ? -47.617 -41.007 28.357 1.00 49.12 96 ASP A C 1
ATOM 801 O O . ASP A 1 96 ? -48.545 -40.406 27.827 1.00 49.12 96 ASP A O 1
ATOM 805 N N . ASP A 1 97 ? -46.857 -41.849 27.643 1.00 46.25 97 ASP A N 1
ATOM 806 C CA . ASP A 1 97 ? -47.322 -43.232 27.458 1.00 46.25 97 ASP A CA 1
ATOM 807 C C . ASP A 1 97 ? -46.190 -44.174 27.008 1.00 46.25 97 ASP A C 1
ATOM 809 O O . ASP A 1 97 ? -45.332 -43.857 26.178 1.00 46.25 97 ASP A O 1
ATOM 813 N N . MET A 1 98 ? -46.200 -45.349 27.617 1.00 53.91 98 MET A N 1
ATOM 814 C CA . MET A 1 98 ? -45.355 -46.502 27.346 1.00 53.91 98 MET A CA 1
ATOM 815 C C . MET A 1 98 ? -45.837 -47.160 26.049 1.00 53.91 98 MET A C 1
ATOM 817 O O . MET A 1 98 ? -47.032 -47.341 25.892 1.00 53.91 98 MET A O 1
ATOM 821 N N . GLU A 1 99 ? -44.936 -47.609 25.173 1.00 47.69 99 GLU A N 1
ATOM 822 C CA . GLU A 1 99 ? -44.975 -48.982 24.640 1.00 47.69 99 GLU A CA 1
ATOM 823 C C . GLU A 1 99 ? -43.748 -49.259 23.757 1.00 47.69 99 GLU A C 1
ATOM 825 O O . GLU A 1 99 ? -43.466 -48.593 22.761 1.00 47.69 99 GLU A O 1
ATOM 830 N N . GLN A 1 100 ? -42.980 -50.261 24.185 1.00 53.09 100 GLN A N 1
ATOM 831 C CA . GLN A 1 100 ? -42.015 -50.964 23.353 1.00 53.09 100 GLN A CA 1
ATOM 832 C C . GLN A 1 100 ? -42.769 -51.866 22.376 1.00 53.09 100 GLN A C 1
ATOM 834 O O . GLN A 1 100 ? -43.658 -52.584 22.808 1.00 53.09 100 GLN A O 1
ATOM 839 N N . GLU A 1 101 ? -42.340 -51.866 21.115 1.00 45.69 101 GLU A N 1
ATOM 840 C CA . GLU A 1 101 ? -42.322 -52.943 20.103 1.00 45.69 101 GLU A CA 1
ATOM 841 C C . GLU A 1 101 ? -42.194 -52.215 18.744 1.00 45.69 101 GLU A C 1
ATOM 843 O O . GLU A 1 101 ? -42.731 -51.135 18.555 1.00 45.69 101 GLU A O 1
ATOM 848 N N . SER A 1 102 ? -41.435 -52.621 17.736 1.00 55.94 102 SER A N 1
ATOM 849 C CA . SER A 1 102 ? -41.055 -53.943 17.285 1.00 55.94 102 SER A CA 1
ATOM 850 C C . SER A 1 102 ? -39.803 -53.809 16.420 1.00 55.94 102 SER A C 1
ATOM 852 O O . SER A 1 102 ? -39.623 -52.845 15.678 1.00 55.94 102 SER A O 1
ATOM 854 N N . LEU A 1 103 ? -38.973 -54.839 16.505 1.00 51.91 103 LEU A N 1
ATOM 855 C CA . LEU A 1 103 ? -37.841 -55.131 15.645 1.00 51.91 103 LEU A CA 1
ATOM 856 C C . LEU A 1 103 ? -38.307 -55.279 14.185 1.00 51.91 103 LEU A C 1
ATOM 858 O O . LEU A 1 103 ? -39.031 -56.229 13.897 1.00 51.91 103 LEU A O 1
ATOM 862 N N . PHE A 1 104 ? -37.877 -54.386 13.293 1.00 54.84 104 PHE A N 1
ATOM 863 C CA . PHE A 1 104 ? -37.676 -54.645 11.862 1.00 54.84 104 PHE A CA 1
ATOM 864 C C . PHE A 1 104 ? -36.579 -53.726 11.325 1.00 54.84 104 PHE A C 1
ATOM 866 O O . PHE A 1 104 ? -36.638 -52.510 11.611 1.00 54.84 104 PHE A O 1
#

Organism: NCBI:txid491921